Protein AF-A0A829D6Y4-F1 (afdb_monomer)

pLDDT: mean 87.89, std 10.54, range [38.91, 96.88]

Mean predicted aligned error: 4.8 Å

Solvent-accessible surface area (backbone atoms only — not comparable to full-atom values): 7066 Å² total; per-residue (Å²): 110,67,38,68,51,54,69,53,50,73,94,62,85,35,49,32,31,37,28,53,49,42,68,41,64,55,54,64,95,82,43,52,61,69,56,46,32,52,39,13,56,64,63,36,43,78,33,48,54,69,52,50,49,56,37,37,69,40,44,79,46,48,47,31,36,34,39,40,28,24,80,60,94,68,80,78,49,54,72,38,58,79,64,69,63,60,90,88,42,51,32,40,41,36,41,39,70,72,75,47,75,52,77,49,43,82,47,62,70,53,46,50,50,36,50,57,61,70,67,49,81,80,76,85,126

Organism: NCBI:txid996803

Secondary structure (DSSP, 8-state):
-HHHHHTTSPP--PEEEEEEEEEEE--STT--HHHHHHHHHHH-EEE-HHHHHHHHHTEEEEEEEEEEEESS--PPPHHHHHTT--TTSSEEEEEETTTEEEEEES-HHHHHHHHHHHHS-----

Nearest PDB structures (foldseek):
  4jch-assembly3_B  TM=5.115E-01  e=1.107E+00  Saccharomyces cerevisiae S288C
  4fes-assembly2_B  TM=5.175E-01  e=1.406E+00  Saccharomyces cerevisiae S288C
  3fpn-assembly2_A  TM=2.067E-01  e=3.243E+00  Geobacillus stearothermophilus

Sequence (125 aa):
MLSEILDQIPQNNWTWSIWEFDGIGKPPFGLSMTEFNQVALSRGVLMTWQEVKLFAYSLLDIHFCLLIATIQEKQLTIKEVEKENFENYDMVIYAFDSTEWKVWSHNKNILNLIRTKVSEPRKNE

Radius of gyration: 13.72 Å; Cα contacts (8 Å, |Δi|>4): 208; chains: 1; bounding box: 35×35×36 Å

Structure (mmCIF, N/CA/C/O backbone):
data_AF-A0A829D6Y4-F1
#
_entry.id   AF-A0A829D6Y4-F1
#
loop_
_atom_site.group_PDB
_atom_site.id
_atom_site.type_symbol
_atom_site.label_atom_id
_atom_site.label_alt_id
_atom_site.label_comp_id
_atom_site.label_asym_id
_atom_site.label_entity_id
_atom_site.label_seq_id
_atom_site.pdbx_PDB_ins_code
_atom_site.C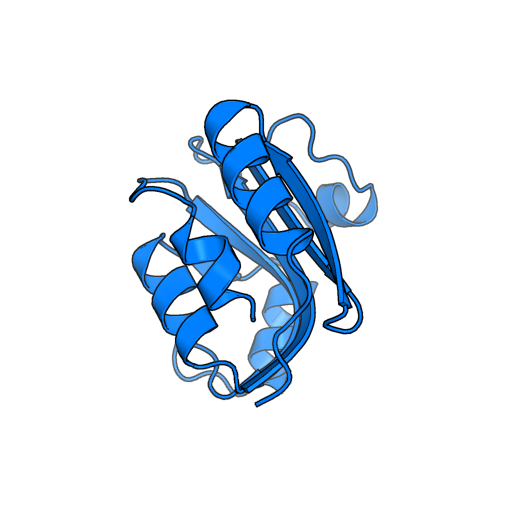artn_x
_atom_site.Cartn_y
_atom_site.Cartn_z
_atom_site.occupancy
_atom_site.B_iso_or_equiv
_atom_site.auth_seq_id
_atom_site.auth_comp_id
_atom_site.auth_asym_id
_atom_site.auth_atom_id
_atom_site.pdbx_PDB_model_num
ATOM 1 N N . MET A 1 1 ? 8.965 -9.633 1.624 1.00 83.19 1 MET A N 1
ATOM 2 C CA . MET A 1 1 ? 8.276 -9.023 0.459 1.00 83.19 1 MET A CA 1
ATOM 3 C C . MET A 1 1 ? 6.930 -8.452 0.905 1.00 83.19 1 MET A C 1
ATOM 5 O O . MET A 1 1 ? 6.431 -8.882 1.939 1.00 83.19 1 MET A O 1
ATOM 9 N N . LEU A 1 2 ? 6.321 -7.513 0.161 1.00 89.88 2 LEU A N 1
ATOM 10 C CA . LEU A 1 2 ? 5.002 -6.947 0.521 1.00 89.88 2 LEU A CA 1
ATOM 11 C C . LEU A 1 2 ? 3.916 -8.021 0.644 1.00 89.88 2 LEU A C 1
ATOM 13 O O . LEU A 1 2 ? 3.116 -7.976 1.574 1.00 89.88 2 LEU A O 1
ATOM 17 N N . SER A 1 3 ? 3.926 -9.010 -0.250 1.00 92.19 3 SER A N 1
ATOM 18 C CA . SER A 1 3 ? 3.002 -10.150 -0.228 1.00 92.19 3 SER A CA 1
ATOM 19 C C . SER A 1 3 ? 2.970 -10.860 1.130 1.00 92.19 3 SER A C 1
ATOM 21 O O . SER A 1 3 ? 1.893 -11.089 1.668 1.00 92.19 3 SER A O 1
ATOM 23 N N . GLU A 1 4 ? 4.129 -11.114 1.740 1.00 89.69 4 GLU A N 1
ATOM 24 C CA . GLU A 1 4 ? 4.234 -11.821 3.025 1.00 89.69 4 GLU A CA 1
ATOM 25 C C . GLU A 1 4 ? 3.581 -11.063 4.188 1.00 89.69 4 GLU A C 1
ATOM 27 O O . GLU A 1 4 ? 3.048 -11.681 5.113 1.00 89.69 4 GLU A O 1
ATOM 32 N N . ILE A 1 5 ? 3.631 -9.728 4.150 1.00 89.88 5 ILE A N 1
ATOM 33 C CA . ILE A 1 5 ? 2.985 -8.863 5.143 1.00 89.88 5 ILE A CA 1
ATOM 34 C C . ILE A 1 5 ? 1.481 -8.840 4.916 1.00 89.88 5 ILE A C 1
ATOM 36 O O . ILE A 1 5 ? 0.713 -8.990 5.866 1.00 89.88 5 ILE A O 1
ATOM 40 N N . LEU A 1 6 ? 1.057 -8.701 3.660 1.00 92.94 6 LEU A N 1
ATOM 41 C CA . LEU A 1 6 ? -0.358 -8.708 3.306 1.00 92.94 6 LEU A CA 1
ATOM 42 C C . LEU A 1 6 ? -1.025 -10.052 3.606 1.00 92.94 6 LEU A C 1
ATOM 44 O O . LEU A 1 6 ? -2.192 -10.079 3.981 1.00 92.94 6 LEU A O 1
ATOM 48 N N . ASP A 1 7 ? -0.294 -11.160 3.525 1.00 93.62 7 ASP A N 1
ATOM 49 C CA . ASP A 1 7 ? -0.811 -12.484 3.878 1.00 93.62 7 ASP A CA 1
ATOM 50 C C . ASP A 1 7 ? -1.104 -12.654 5.378 1.00 93.62 7 ASP A C 1
ATOM 52 O O . ASP A 1 7 ? -1.833 -13.571 5.753 1.00 93.62 7 ASP A O 1
ATOM 56 N N . GLN A 1 8 ? -0.605 -11.759 6.241 1.00 92.00 8 GLN A N 1
ATOM 57 C CA . GLN A 1 8 ? -0.983 -11.721 7.661 1.00 92.00 8 GLN A CA 1
ATOM 58 C C . GLN A 1 8 ? -2.332 -11.029 7.902 1.00 92.00 8 GLN A C 1
ATOM 60 O O . GLN A 1 8 ? -2.874 -11.082 9.008 1.00 92.00 8 GLN A O 1
ATOM 65 N N . ILE A 1 9 ? -2.871 -10.347 6.891 1.00 91.94 9 ILE A N 1
ATOM 66 C CA . ILE A 1 9 ? -4.109 -9.583 6.993 1.00 91.94 9 ILE A CA 1
ATOM 67 C C . ILE A 1 9 ? -5.253 -10.464 6.484 1.00 91.94 9 ILE A C 1
ATOM 69 O O . ILE A 1 9 ? -5.194 -10.977 5.362 1.00 91.94 9 ILE A O 1
ATOM 73 N N . PRO A 1 10 ? -6.323 -10.653 7.277 1.00 92.12 10 PRO A N 1
ATOM 74 C CA . PRO A 1 10 ? -7.468 -11.424 6.828 1.00 92.12 10 PRO A CA 1
ATOM 75 C C . PRO A 1 10 ? -8.154 -10.740 5.643 1.00 92.12 10 PRO A C 1
ATOM 77 O O . PRO A 1 10 ? -8.090 -9.519 5.467 1.00 92.12 10 PRO A O 1
ATOM 80 N N . GLN A 1 11 ? -8.876 -11.537 4.858 1.00 93.88 11 GLN A N 1
ATOM 81 C CA . GLN A 1 11 ? -9.740 -11.005 3.813 1.00 93.88 11 GLN A CA 1
ATOM 82 C C . GLN A 1 11 ? -10.684 -9.941 4.386 1.00 93.88 11 GLN A C 1
ATOM 84 O O . GLN A 1 11 ? -11.338 -10.154 5.406 1.00 93.88 11 GLN A O 1
ATOM 89 N N . ASN A 1 12 ? -10.737 -8.795 3.713 1.00 93.12 12 ASN A N 1
ATOM 90 C CA . ASN A 1 12 ? -11.486 -7.623 4.141 1.00 93.12 12 ASN A CA 1
ATOM 91 C C . ASN A 1 12 ? -12.143 -6.936 2.936 1.00 93.12 12 ASN A C 1
ATOM 93 O O . ASN A 1 12 ? -11.863 -7.257 1.781 1.00 93.12 12 ASN A O 1
ATOM 97 N N . ASN A 1 13 ? -13.045 -6.008 3.234 1.00 92.12 13 ASN A N 1
ATOM 98 C CA . ASN A 1 13 ? -13.774 -5.190 2.270 1.00 92.12 13 ASN A CA 1
ATOM 99 C C . ASN A 1 13 ? -13.306 -3.726 2.292 1.00 92.12 13 ASN A C 1
ATOM 101 O O . ASN A 1 13 ? -14.081 -2.833 1.962 1.00 92.12 13 ASN A O 1
ATOM 105 N N . TRP A 1 14 ? -12.072 -3.472 2.729 1.00 93.38 14 TRP A N 1
ATOM 106 C CA . TRP A 1 14 ? -11.533 -2.119 2.775 1.00 93.38 14 TRP A CA 1
ATOM 107 C C . TRP A 1 14 ? -11.227 -1.623 1.367 1.00 93.38 14 TRP A C 1
ATOM 109 O O . TRP A 1 14 ? -10.862 -2.399 0.479 1.00 93.38 14 TRP A O 1
ATOM 119 N N . THR A 1 15 ? -11.332 -0.312 1.190 1.00 93.12 15 THR A N 1
ATOM 120 C CA . THR A 1 15 ? -10.748 0.362 0.038 1.00 93.12 15 THR A CA 1
ATOM 121 C C . THR A 1 15 ? -9.285 0.601 0.345 1.00 93.12 15 THR A C 1
ATOM 123 O O . THR A 1 15 ? -8.949 1.289 1.312 1.00 93.12 15 THR A O 1
ATOM 126 N N . TRP A 1 16 ? -8.418 0.021 -0.472 1.00 95.00 16 TRP A N 1
ATOM 127 C CA . TRP A 1 16 ? -6.985 0.206 -0.371 1.00 95.00 16 TRP A CA 1
ATOM 128 C C . TRP A 1 16 ? -6.524 1.248 -1.374 1.00 95.00 16 TRP A C 1
ATOM 130 O O . TRP A 1 16 ? -7.084 1.381 -2.461 1.00 95.00 16 TRP A O 1
ATOM 140 N N . SER A 1 17 ? -5.487 1.986 -1.012 1.00 94.62 17 SER A N 1
ATOM 141 C CA . SER A 1 17 ? -4.873 2.980 -1.874 1.00 94.62 17 SER A CA 1
ATOM 142 C C . SER A 1 17 ? -3.359 2.898 -1.773 1.00 94.62 17 SER A C 1
ATOM 144 O O . SER A 1 17 ? -2.807 2.884 -0.672 1.00 94.62 17 SER A O 1
ATOM 146 N N . ILE A 1 18 ? -2.703 2.808 -2.928 1.00 95.38 18 ILE A N 1
ATOM 147 C CA . ILE A 1 18 ? -1.245 2.878 -3.032 1.00 95.38 18 ILE A CA 1
ATOM 148 C C . ILE A 1 18 ? -0.865 4.308 -3.359 1.00 95.38 18 ILE A C 1
ATOM 150 O O . ILE A 1 18 ? -1.285 4.851 -4.381 1.00 95.38 18 ILE A O 1
ATOM 154 N N . TRP A 1 19 ? -0.056 4.875 -2.487 1.00 94.94 19 TRP A N 1
ATOM 155 C CA . TRP A 1 19 ? 0.540 6.192 -2.579 1.00 94.94 19 TRP A CA 1
ATOM 156 C C . TRP A 1 19 ? 2.036 6.032 -2.601 1.00 94.94 19 TRP A C 1
ATOM 158 O O . TRP A 1 19 ? 2.514 5.042 -2.061 1.00 94.94 19 TRP A O 1
ATOM 168 N N . GLU A 1 20 ? 2.724 6.994 -3.222 1.00 92.75 20 GLU A N 1
ATOM 169 C CA . GLU A 1 20 ? 4.187 7.082 -3.232 1.00 92.75 20 GLU A CA 1
ATOM 170 C C . GLU A 1 20 ? 4.814 5.691 -3.452 1.00 92.75 20 GLU A C 1
ATOM 172 O O . GLU A 1 20 ? 5.056 4.941 -2.517 1.00 92.75 20 GLU A O 1
ATOM 177 N N . PHE A 1 21 ? 4.979 5.269 -4.702 1.00 94.94 21 PHE A N 1
ATOM 178 C CA . PHE A 1 21 ? 5.444 3.913 -5.001 1.00 94.94 21 PHE A CA 1
ATOM 179 C C . PHE A 1 21 ? 6.700 3.949 -5.863 1.00 94.94 21 PHE A C 1
ATOM 181 O O . PHE A 1 21 ? 6.749 4.673 -6.859 1.00 94.94 21 PHE A O 1
ATOM 188 N N . ASP A 1 22 ? 7.682 3.128 -5.493 1.00 93.81 22 ASP A N 1
ATOM 189 C CA . ASP A 1 22 ? 8.833 2.783 -6.317 1.00 93.81 22 ASP A CA 1
ATOM 190 C C . ASP A 1 22 ? 9.204 1.306 -6.130 1.00 93.81 22 ASP A C 1
ATOM 192 O O . ASP A 1 22 ? 9.410 0.818 -5.014 1.00 93.81 22 ASP A O 1
ATOM 196 N N . GLY A 1 23 ? 9.294 0.580 -7.238 1.00 92.75 23 GLY A N 1
ATOM 197 C CA . GLY A 1 23 ? 9.545 -0.852 -7.232 1.00 92.75 23 GLY A CA 1
ATOM 198 C C . GLY A 1 23 ? 9.618 -1.445 -8.632 1.00 92.75 23 GLY A C 1
ATOM 199 O O . GLY A 1 23 ? 9.407 -0.776 -9.645 1.00 92.75 23 GLY A O 1
ATOM 200 N N . ILE A 1 24 ? 9.911 -2.741 -8.680 1.00 93.06 24 ILE A N 1
ATOM 201 C CA . ILE A 1 24 ? 10.074 -3.515 -9.910 1.00 93.06 24 ILE A CA 1
ATOM 202 C C . ILE A 1 24 ? 9.000 -4.594 -9.942 1.00 93.06 24 ILE A C 1
ATOM 204 O O . ILE A 1 24 ? 8.802 -5.315 -8.969 1.00 93.06 24 ILE A O 1
ATOM 208 N N . GLY A 1 25 ? 8.318 -4.741 -11.073 1.00 93.81 25 GLY A N 1
ATOM 209 C CA . GLY A 1 25 ? 7.291 -5.760 -11.246 1.00 93.81 25 GLY A CA 1
ATOM 210 C C . GLY A 1 25 ? 6.298 -5.395 -12.333 1.00 93.81 25 GLY A C 1
ATOM 211 O O . GLY A 1 25 ? 6.598 -4.602 -13.229 1.00 93.81 25 GLY A O 1
ATOM 212 N N . LYS A 1 26 ? 5.101 -5.976 -12.246 1.00 94.94 26 LYS A N 1
ATOM 213 C CA . LYS A 1 26 ? 4.014 -5.713 -13.188 1.00 94.94 26 LYS A CA 1
ATOM 214 C C . LYS A 1 26 ? 2.883 -4.940 -12.499 1.00 94.94 26 LYS A C 1
ATOM 216 O O . LYS A 1 26 ? 2.127 -5.540 -11.744 1.00 94.94 26 LYS A O 1
ATOM 221 N N . PRO A 1 27 ? 2.712 -3.637 -12.763 1.00 93.81 27 PRO A N 1
ATOM 222 C CA . PRO A 1 27 ? 1.609 -2.893 -12.173 1.00 93.81 27 PRO A CA 1
ATOM 223 C C . PRO A 1 27 ? 0.252 -3.370 -12.732 1.00 93.81 27 PRO A C 1
ATOM 225 O O . PRO A 1 27 ? 0.182 -3.993 -13.800 1.00 93.81 27 PRO A O 1
ATOM 228 N N . PRO A 1 28 ? -0.848 -3.097 -12.016 1.00 92.56 28 PRO A N 1
ATOM 229 C CA . PRO A 1 28 ? -2.182 -3.487 -12.437 1.00 92.56 28 PRO A CA 1
ATOM 230 C C . PRO A 1 28 ? -2.728 -2.555 -13.526 1.00 92.56 28 PRO A C 1
ATOM 232 O O . PRO A 1 28 ? -2.099 -1.580 -13.937 1.00 92.56 28 PRO A O 1
ATOM 235 N N . PHE A 1 29 ? -3.931 -2.877 -14.005 1.00 93.19 29 PHE A N 1
ATOM 236 C CA . PHE A 1 29 ? -4.712 -2.050 -14.936 1.00 93.19 29 PHE A CA 1
ATOM 237 C C . PHE A 1 29 ? -4.043 -1.775 -16.293 1.00 93.19 29 PHE A C 1
ATOM 239 O O . PHE A 1 29 ? -4.441 -0.861 -17.008 1.00 93.19 29 PHE A O 1
ATOM 246 N N . GLY A 1 30 ? -3.047 -2.585 -16.666 1.00 92.75 30 GLY A N 1
ATOM 247 C CA . GLY A 1 30 ? -2.337 -2.451 -17.939 1.00 92.75 30 GLY A CA 1
ATOM 248 C C . GLY A 1 30 ? -1.423 -1.227 -18.020 1.00 92.75 30 GLY A C 1
ATOM 249 O O . GLY A 1 30 ? -0.982 -0.893 -19.116 1.00 92.75 30 GLY A O 1
ATOM 250 N N . LEU A 1 31 ? -1.145 -0.572 -16.890 1.00 94.44 31 LEU A N 1
ATOM 251 C CA . LEU A 1 31 ? -0.241 0.572 -16.826 1.00 94.44 31 LEU A CA 1
ATOM 252 C C . LEU A 1 31 ? 1.214 0.136 -17.043 1.00 94.44 31 LEU A C 1
ATOM 254 O O . LEU A 1 31 ? 1.595 -1.002 -16.766 1.00 94.44 31 LEU A O 1
ATOM 258 N N . SER A 1 32 ? 2.056 1.055 -17.503 1.00 95.88 32 SER A N 1
ATOM 259 C CA . SER A 1 32 ? 3.500 0.953 -17.290 1.00 95.88 32 SER A CA 1
ATOM 260 C C . SER A 1 32 ? 3.847 1.281 -15.834 1.00 95.88 32 SER A C 1
ATOM 262 O O . SER A 1 32 ? 3.077 1.942 -15.133 1.00 95.88 32 SER A O 1
ATOM 264 N N . MET A 1 33 ? 5.024 0.854 -15.360 1.00 94.69 33 MET A N 1
ATOM 265 C CA . MET A 1 33 ? 5.456 1.190 -13.995 1.00 94.69 33 MET A CA 1
ATOM 266 C C . MET A 1 33 ? 5.586 2.709 -13.805 1.00 94.69 33 MET A C 1
ATOM 268 O O . MET A 1 33 ? 5.189 3.248 -12.781 1.00 94.69 33 MET A O 1
ATOM 272 N N . THR A 1 34 ? 6.050 3.430 -14.829 1.00 95.31 34 THR A N 1
ATOM 273 C CA . THR A 1 34 ? 6.142 4.895 -14.792 1.00 95.31 34 THR A CA 1
ATOM 274 C C . THR A 1 34 ? 4.775 5.560 -14.623 1.00 95.31 34 THR A C 1
ATOM 276 O O . THR A 1 34 ? 4.633 6.444 -13.781 1.00 95.31 34 THR A O 1
ATOM 279 N N . GLU A 1 35 ? 3.761 5.135 -15.381 1.00 96.62 35 GLU A N 1
ATOM 280 C CA . GLU A 1 35 ? 2.396 5.664 -15.239 1.00 96.62 35 GLU A CA 1
ATOM 281 C C . GLU A 1 35 ? 1.804 5.311 -13.876 1.00 96.62 35 GLU A C 1
ATOM 283 O O . GLU A 1 35 ? 1.180 6.156 -13.236 1.00 96.62 35 GLU A O 1
ATOM 288 N N . PHE A 1 36 ? 2.033 4.084 -13.402 1.00 96.88 36 PHE A N 1
ATOM 289 C CA . PHE A 1 36 ? 1.595 3.659 -12.080 1.00 96.88 36 PHE A CA 1
ATOM 290 C C . PHE A 1 36 ? 2.167 4.562 -10.982 1.00 96.88 36 PHE A C 1
ATOM 292 O O . PHE A 1 36 ? 1.400 5.095 -10.180 1.00 96.88 36 PHE A O 1
ATOM 299 N N . ASN A 1 37 ? 3.479 4.817 -10.998 1.00 95.38 37 ASN A N 1
ATOM 300 C CA . ASN A 1 37 ? 4.142 5.681 -10.019 1.00 95.38 37 ASN A CA 1
ATOM 301 C C . ASN A 1 37 ? 3.590 7.115 -10.071 1.00 95.38 37 ASN A C 1
ATOM 303 O O . ASN A 1 37 ? 3.348 7.724 -9.031 1.00 95.38 37 ASN A O 1
ATOM 307 N N . GLN A 1 38 ? 3.324 7.651 -11.269 1.00 95.50 38 GLN A N 1
ATOM 308 C CA . GLN A 1 38 ? 2.721 8.980 -11.433 1.00 95.50 38 GLN A CA 1
ATOM 309 C C . GLN A 1 38 ? 1.298 9.056 -10.861 1.00 95.50 38 GLN A C 1
ATOM 311 O O . GLN A 1 38 ? 0.928 10.047 -10.224 1.00 95.50 38 GLN A O 1
ATOM 316 N N . VAL A 1 39 ? 0.481 8.020 -11.067 1.00 95.31 39 VAL A N 1
ATOM 317 C CA . VAL A 1 39 ? -0.875 7.966 -10.501 1.00 95.31 39 VAL A CA 1
ATOM 318 C C . VAL A 1 39 ? -0.818 7.818 -8.981 1.00 95.31 39 VAL A C 1
ATOM 320 O O . VAL A 1 39 ? -1.508 8.563 -8.284 1.00 95.31 39 VAL A O 1
ATOM 323 N N . ALA A 1 40 ? 0.031 6.920 -8.474 1.00 95.19 40 ALA A N 1
ATOM 324 C CA . ALA A 1 40 ? 0.240 6.712 -7.044 1.00 95.19 40 ALA A CA 1
ATOM 325 C C . ALA A 1 40 ? 0.672 8.007 -6.342 1.00 95.19 40 ALA A C 1
ATOM 327 O O . ALA A 1 40 ? 0.151 8.333 -5.281 1.00 95.19 40 ALA A O 1
ATOM 328 N N . LEU A 1 41 ? 1.559 8.786 -6.966 1.00 93.38 41 LEU A N 1
ATOM 329 C CA . LEU A 1 41 ? 2.009 10.068 -6.430 1.00 93.38 41 LEU A CA 1
ATOM 330 C C . LEU A 1 41 ? 0.916 11.148 -6.457 1.00 93.38 41 LEU A C 1
ATOM 332 O O . LEU A 1 41 ? 0.818 11.947 -5.536 1.00 93.38 41 LEU A O 1
ATOM 336 N N . SER A 1 42 ? 0.102 11.205 -7.515 1.00 92.06 42 SER A N 1
ATOM 337 C CA . SER A 1 42 ? -0.827 12.326 -7.728 1.00 92.06 42 SER A CA 1
ATOM 338 C C . SER A 1 42 ? -2.171 12.179 -7.016 1.00 92.06 42 SER A C 1
ATOM 340 O O . SER A 1 42 ? -2.713 13.162 -6.508 1.00 92.06 42 SER A O 1
ATOM 342 N N . ARG A 1 43 ? -2.747 10.975 -7.013 1.00 91.50 43 ARG A N 1
ATOM 343 C CA . ARG A 1 43 ? -4.108 10.731 -6.498 1.00 91.50 43 ARG A CA 1
ATOM 344 C C . ARG A 1 43 ? -4.285 9.382 -5.806 1.00 91.50 43 ARG A C 1
ATOM 346 O O . ARG A 1 43 ? -5.410 9.035 -5.453 1.00 91.50 43 ARG A O 1
ATOM 353 N N . GLY A 1 44 ? -3.202 8.626 -5.663 1.00 94.00 44 GLY A N 1
ATOM 354 C CA . GLY A 1 44 ? -3.244 7.246 -5.222 1.00 94.00 44 GLY A CA 1
ATOM 355 C C . GLY A 1 44 ? -3.861 6.311 -6.263 1.00 94.00 44 GLY A C 1
ATOM 356 O O . GLY A 1 44 ? -4.621 6.708 -7.152 1.00 9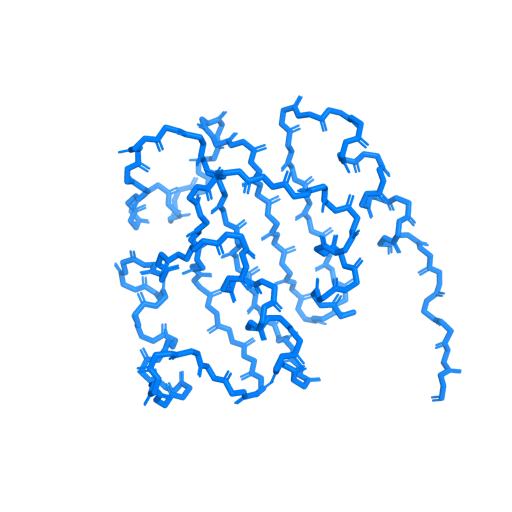4.00 44 GLY A O 1
ATOM 357 N N . VAL A 1 45 ? -3.544 5.027 -6.151 1.00 95.06 45 VAL A N 1
ATOM 358 C CA . VAL A 1 45 ? -4.186 3.975 -6.946 1.00 95.06 45 VAL A CA 1
ATOM 359 C C . VAL A 1 45 ? -5.139 3.201 -6.051 1.00 95.06 45 VAL A C 1
ATOM 361 O O . VAL A 1 45 ? -4.692 2.487 -5.156 1.00 95.06 45 VAL A O 1
ATOM 364 N N . LEU A 1 46 ? -6.444 3.354 -6.287 1.00 94.25 46 LEU A N 1
ATOM 365 C CA . LEU A 1 46 ? -7.478 2.638 -5.541 1.00 94.25 46 LEU A CA 1
ATOM 366 C C . LEU A 1 46 ? -7.560 1.179 -5.985 1.00 94.25 46 LEU A C 1
ATOM 368 O O . LEU A 1 46 ? -7.527 0.885 -7.180 1.00 94.25 46 LEU A O 1
ATOM 372 N N . MET A 1 47 ? -7.683 0.285 -5.011 1.00 94.62 47 MET A N 1
ATOM 373 C CA . MET A 1 47 ? -7.738 -1.155 -5.214 1.00 94.62 47 MET A CA 1
ATOM 374 C C . MET A 1 47 ? -8.626 -1.824 -4.166 1.00 94.62 47 MET A C 1
ATOM 376 O O . MET A 1 47 ? -8.707 -1.412 -3.007 1.00 94.62 47 MET A O 1
ATOM 380 N N . THR A 1 48 ? -9.258 -2.913 -4.573 1.00 95.06 48 THR A N 1
ATOM 381 C CA . THR A 1 48 ? -9.833 -3.909 -3.670 1.00 95.06 48 THR A CA 1
ATOM 382 C C . THR A 1 48 ? -8.733 -4.713 -2.981 1.00 95.06 48 THR A C 1
ATOM 384 O O . THR A 1 48 ? -7.583 -4.753 -3.424 1.00 95.06 48 THR A O 1
ATOM 387 N N . TRP A 1 49 ? -9.095 -5.436 -1.919 1.00 95.88 49 TRP A N 1
ATOM 388 C CA . TRP A 1 49 ? -8.161 -6.341 -1.251 1.00 95.88 49 TRP A CA 1
ATOM 389 C C . TRP A 1 49 ? -7.544 -7.380 -2.203 1.00 95.88 49 TRP A C 1
ATOM 391 O O . TRP A 1 49 ? -6.337 -7.625 -2.156 1.00 95.88 49 TRP A O 1
ATOM 401 N N . GLN A 1 50 ? -8.348 -7.979 -3.093 1.00 96.00 50 GLN A N 1
ATOM 402 C CA . GLN A 1 50 ? -7.830 -8.950 -4.061 1.00 96.00 50 GLN A CA 1
ATOM 403 C C . GLN A 1 50 ? -6.833 -8.315 -5.037 1.00 96.00 50 GLN A C 1
ATOM 405 O O . GLN A 1 50 ? -5.808 -8.926 -5.334 1.00 96.00 50 GLN A O 1
ATOM 410 N N . GLU A 1 51 ? -7.105 -7.101 -5.515 1.00 96.81 51 GLU A N 1
ATOM 411 C CA . GLU A 1 51 ? -6.213 -6.389 -6.436 1.00 96.81 51 GLU A CA 1
ATOM 412 C C . GLU A 1 51 ? -4.884 -6.022 -5.775 1.00 96.81 51 GLU A C 1
ATOM 414 O O . GLU A 1 51 ? -3.838 -6.268 -6.373 1.00 96.81 51 GLU A O 1
ATOM 419 N N . VAL A 1 52 ? -4.897 -5.537 -4.526 1.00 96.38 52 VAL A N 1
ATOM 420 C CA . VAL A 1 52 ? -3.662 -5.257 -3.769 1.00 96.38 52 VAL A CA 1
ATOM 421 C C . VAL A 1 52 ? -2.828 -6.517 -3.593 1.00 96.38 52 VAL A C 1
ATOM 423 O O . VAL A 1 52 ? -1.615 -6.487 -3.798 1.00 96.38 52 VAL A O 1
ATOM 426 N N . LYS A 1 53 ? -3.467 -7.641 -3.250 1.00 96.31 53 LYS A N 1
ATOM 427 C CA . LYS A 1 53 ? -2.771 -8.924 -3.153 1.00 96.31 53 LYS A CA 1
ATOM 428 C C . LYS A 1 53 ? -2.128 -9.301 -4.483 1.00 96.31 53 LYS A C 1
ATOM 430 O O . LYS A 1 53 ? -0.930 -9.555 -4.520 1.00 96.31 53 LYS A O 1
ATOM 435 N N . LEU A 1 54 ? -2.900 -9.324 -5.569 1.00 96.00 54 LEU A N 1
ATOM 436 C CA . LEU A 1 54 ? -2.382 -9.678 -6.893 1.00 96.00 54 LEU A CA 1
ATOM 437 C C . LEU A 1 54 ? -1.226 -8.769 -7.313 1.00 96.00 54 LEU A C 1
ATOM 439 O O . LEU A 1 54 ? -0.219 -9.265 -7.814 1.00 96.00 54 LEU A O 1
ATOM 443 N N . PHE A 1 55 ? -1.346 -7.467 -7.055 1.00 96.00 55 PHE A N 1
ATOM 444 C CA . PHE A 1 55 ? -0.269 -6.520 -7.289 1.00 96.00 55 PHE A CA 1
ATOM 445 C C . PHE A 1 55 ? 0.975 -6.891 -6.480 1.00 96.00 55 PHE A C 1
ATOM 447 O O . PHE A 1 55 ? 2.032 -7.088 -7.068 1.00 96.00 55 PHE A O 1
ATOM 454 N N . ALA A 1 56 ? 0.855 -7.100 -5.169 1.00 95.19 56 ALA A N 1
ATOM 455 C CA . ALA A 1 56 ? 1.991 -7.445 -4.320 1.00 95.19 56 ALA A CA 1
ATOM 456 C C . ALA A 1 56 ? 2.698 -8.746 -4.733 1.00 95.19 56 ALA A C 1
ATOM 458 O O . ALA A 1 56 ? 3.919 -8.823 -4.651 1.00 95.19 56 ALA A O 1
ATOM 459 N N . TYR A 1 57 ? 1.956 -9.749 -5.210 1.00 95.69 57 TYR A N 1
ATOM 460 C CA . TYR A 1 57 ? 2.532 -10.991 -5.744 1.00 95.69 57 TYR A CA 1
ATOM 461 C C . TYR A 1 57 ? 3.195 -10.828 -7.119 1.00 95.69 57 TYR A C 1
ATOM 463 O O . TYR A 1 57 ? 3.956 -11.695 -7.539 1.00 95.69 57 TYR A O 1
ATOM 471 N N . SER A 1 58 ? 2.904 -9.743 -7.833 1.00 95.19 58 SER A N 1
ATOM 472 C CA . SER A 1 58 ? 3.513 -9.430 -9.130 1.00 95.19 58 SER A CA 1
ATOM 473 C C . SER A 1 58 ? 4.760 -8.542 -9.029 1.00 95.19 58 SER A C 1
ATOM 475 O O . SER A 1 58 ? 5.380 -8.231 -10.052 1.00 95.19 58 SER A O 1
ATOM 477 N N . LEU A 1 59 ? 5.113 -8.118 -7.812 1.00 93.50 59 LEU A N 1
ATOM 478 C CA . LEU A 1 59 ? 6.305 -7.330 -7.524 1.00 93.50 59 LEU A CA 1
ATOM 479 C C . LEU A 1 59 ? 7.510 -8.245 -7.317 1.00 93.50 59 LEU A C 1
ATOM 481 O O . LEU A 1 59 ? 7.440 -9.245 -6.608 1.00 93.50 59 LEU A O 1
ATOM 485 N N . LEU A 1 60 ? 8.616 -7.871 -7.949 1.00 92.12 60 LEU A N 1
ATOM 486 C CA . LEU A 1 60 ? 9.925 -8.496 -7.795 1.00 92.12 60 LEU A CA 1
ATOM 487 C C . LEU A 1 60 ? 10.735 -7.806 -6.696 1.00 92.12 60 LEU A C 1
ATOM 489 O O . LEU A 1 60 ? 11.445 -8.479 -5.957 1.00 92.12 60 LEU A O 1
ATOM 493 N N . ASP A 1 61 ? 10.609 -6.483 -6.579 1.00 88.94 61 ASP A N 1
ATOM 494 C CA . ASP A 1 61 ? 11.248 -5.696 -5.524 1.00 88.94 61 ASP A CA 1
ATOM 495 C C . ASP A 1 61 ? 10.470 -4.402 -5.246 1.00 88.94 61 ASP A C 1
ATOM 497 O O . ASP A 1 61 ? 9.685 -3.942 -6.081 1.00 88.94 61 ASP A O 1
ATOM 501 N N . ILE A 1 62 ? 10.678 -3.827 -4.063 1.00 90.50 62 ILE A N 1
ATOM 502 C CA . ILE A 1 62 ? 10.048 -2.592 -3.591 1.00 90.50 62 ILE A CA 1
ATOM 503 C C . ILE A 1 62 ? 11.100 -1.751 -2.882 1.00 90.50 62 ILE A C 1
ATOM 505 O O . ILE A 1 62 ? 11.548 -2.096 -1.793 1.00 90.50 62 ILE A O 1
ATOM 509 N N . HIS A 1 63 ? 11.429 -0.596 -3.446 1.00 90.50 63 HIS A N 1
ATOM 510 C CA . HIS A 1 63 ? 12.244 0.385 -2.736 1.00 90.50 63 HIS A CA 1
ATOM 511 C C . HIS A 1 63 ? 11.380 1.226 -1.805 1.00 90.50 63 HIS A C 1
ATOM 513 O O . HIS A 1 63 ? 11.795 1.560 -0.701 1.00 90.50 63 HIS A O 1
ATOM 519 N N . PHE A 1 64 ? 10.165 1.566 -2.229 1.00 91.19 64 PHE A N 1
ATOM 520 C CA . PHE A 1 64 ? 9.285 2.429 -1.462 1.00 91.19 64 PHE A CA 1
ATOM 521 C C . PHE A 1 64 ? 7.818 2.090 -1.757 1.00 91.19 64 PHE A C 1
ATOM 523 O O . PHE A 1 64 ? 7.431 1.912 -2.911 1.00 91.19 64 PHE A O 1
ATOM 530 N N . CYS A 1 65 ? 6.976 2.021 -0.725 1.00 93.38 65 CYS A N 1
ATOM 531 C CA . CYS A 1 65 ? 5.529 1.895 -0.902 1.00 93.38 65 CYS A CA 1
ATOM 532 C C . CYS A 1 65 ? 4.776 2.434 0.315 1.00 93.38 65 CYS A C 1
ATOM 534 O O . CYS A 1 65 ? 5.000 1.955 1.429 1.00 93.38 65 CYS A O 1
ATOM 536 N N . LEU A 1 66 ? 3.813 3.333 0.100 1.00 94.88 66 LEU A N 1
ATOM 537 C CA . LEU A 1 66 ? 2.823 3.715 1.106 1.00 94.88 66 LEU A CA 1
ATOM 538 C C . LEU A 1 66 ? 1.454 3.126 0.746 1.00 94.88 66 LEU A C 1
ATOM 540 O O . LEU A 1 66 ? 0.841 3.455 -0.263 1.00 94.88 66 LEU A O 1
ATOM 544 N N . LEU A 1 67 ? 0.953 2.236 1.590 1.00 95.25 67 LEU A N 1
ATOM 545 C CA . LEU A 1 67 ? -0.310 1.544 1.393 1.00 95.25 67 LEU A CA 1
ATOM 546 C C . LEU A 1 67 ? -1.271 1.898 2.530 1.00 95.25 67 LEU A C 1
ATOM 548 O O . LEU A 1 67 ? -0.956 1.703 3.703 1.00 95.25 67 LEU A O 1
ATOM 552 N N . ILE A 1 68 ? -2.448 2.414 2.185 1.00 94.62 68 ILE A N 1
ATOM 553 C CA . ILE A 1 68 ? -3.422 2.933 3.152 1.00 94.62 68 ILE A CA 1
ATOM 554 C C . ILE A 1 68 ? -4.788 2.313 2.884 1.00 94.62 68 ILE A C 1
ATOM 556 O O . ILE A 1 68 ? -5.242 2.299 1.739 1.00 94.62 68 ILE A O 1
ATOM 560 N N . ALA A 1 69 ? -5.450 1.826 3.934 1.00 93.94 69 ALA A N 1
ATOM 561 C CA . ALA A 1 69 ? -6.770 1.209 3.857 1.00 93.94 69 ALA A CA 1
ATOM 562 C C . ALA A 1 69 ? -7.815 1.963 4.682 1.00 93.94 69 ALA A C 1
ATOM 564 O O . ALA A 1 69 ? -7.529 2.432 5.787 1.00 93.94 69 ALA A O 1
ATOM 565 N N . THR A 1 70 ? -9.048 2.017 4.178 1.00 90.88 70 THR A N 1
ATOM 566 C CA . THR A 1 70 ? -10.207 2.526 4.920 1.00 90.88 70 THR A CA 1
ATOM 567 C C . THR A 1 70 ? -11.482 1.733 4.626 1.00 90.88 70 THR A C 1
ATOM 569 O O . THR A 1 70 ? -11.712 1.284 3.503 1.00 90.88 70 THR A O 1
ATOM 572 N N . ILE A 1 71 ? -12.319 1.550 5.648 1.00 84.94 71 ILE A N 1
ATOM 573 C CA . ILE A 1 71 ? -13.680 1.004 5.550 1.00 84.94 71 ILE A CA 1
ATOM 574 C C . ILE A 1 71 ? -14.645 2.042 4.968 1.00 84.94 71 ILE A C 1
ATOM 576 O O . ILE A 1 71 ? -15.620 1.685 4.310 1.00 84.94 71 ILE A O 1
ATOM 580 N N . GLN A 1 72 ? -14.413 3.323 5.249 1.00 74.88 72 GLN A N 1
ATOM 581 C CA . GLN A 1 72 ? -15.303 4.393 4.814 1.00 74.88 72 GLN A CA 1
ATOM 582 C C . GLN A 1 72 ? -14.997 4.757 3.362 1.00 74.88 72 GLN A C 1
ATOM 584 O O . GLN A 1 72 ? -13.852 4.677 2.928 1.00 74.88 72 GLN A O 1
ATOM 589 N N . GLU A 1 73 ? -15.986 5.266 2.624 1.00 65.81 73 GLU A N 1
ATOM 590 C CA . GLU A 1 73 ? -15.778 5.908 1.311 1.00 65.81 73 GLU A CA 1
ATOM 591 C C . GLU A 1 73 ? -15.033 7.255 1.442 1.00 65.81 73 GLU A C 1
ATOM 593 O O . GLU A 1 73 ? -15.287 8.223 0.723 1.00 65.81 73 GLU A O 1
ATOM 598 N N . LYS A 1 74 ? -14.121 7.359 2.409 1.00 70.69 74 LYS A N 1
ATOM 599 C CA . LYS A 1 74 ? -13.274 8.518 2.586 1.00 70.69 74 LYS A CA 1
ATOM 600 C C . LYS A 1 74 ? -12.176 8.444 1.536 1.00 70.69 74 LYS A C 1
ATOM 602 O O . LYS A 1 74 ? -11.306 7.578 1.576 1.00 70.69 74 LYS A O 1
AT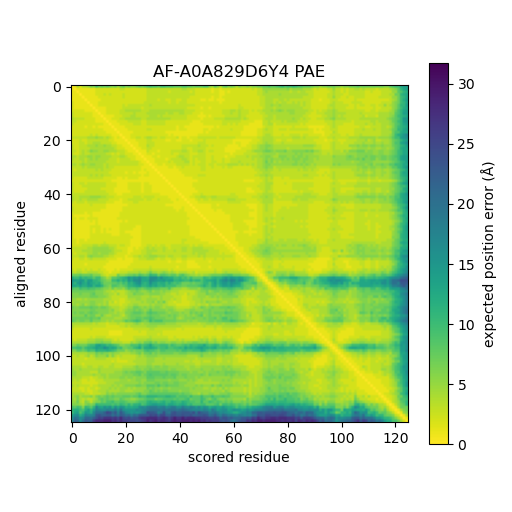OM 607 N N . GLN A 1 75 ? -12.209 9.382 0.600 1.00 70.44 75 GLN A N 1
ATOM 608 C CA . GLN A 1 75 ? -11.107 9.556 -0.332 1.00 70.44 75 GLN A CA 1
ATOM 609 C C . GLN A 1 75 ? -9.932 10.200 0.401 1.00 70.44 75 GLN A C 1
ATOM 611 O O . GLN A 1 75 ? -10.050 11.325 0.890 1.00 70.44 75 GLN A O 1
ATOM 616 N N . LEU A 1 76 ? -8.810 9.483 0.467 1.00 83.12 76 LEU A N 1
ATOM 617 C CA . LEU A 1 76 ? -7.545 10.061 0.899 1.00 83.12 76 LEU A CA 1
ATOM 618 C C . LEU A 1 76 ? -7.094 11.096 -0.132 1.00 83.12 76 LEU A C 1
ATOM 620 O O . LEU A 1 76 ? -7.126 10.850 -1.338 1.00 83.12 76 LEU A O 1
ATOM 624 N N . THR A 1 77 ? -6.675 12.261 0.348 1.00 84.25 77 THR A N 1
ATOM 625 C CA . THR A 1 77 ? -6.130 13.319 -0.506 1.00 84.25 77 THR A CA 1
ATOM 626 C C . THR A 1 77 ? -4.609 13.365 -0.426 1.00 84.25 77 THR A C 1
ATOM 628 O O . THR A 1 77 ? -4.029 13.077 0.620 1.00 84.25 77 THR A O 1
ATOM 631 N N . ILE A 1 78 ? -3.955 13.837 -1.491 1.00 83.94 78 ILE A N 1
ATOM 632 C CA . ILE A 1 78 ? -2.497 14.046 -1.492 1.00 83.94 78 ILE A CA 1
ATOM 633 C C . ILE A 1 78 ? -2.038 14.938 -0.324 1.00 83.94 78 ILE A C 1
ATOM 635 O O . ILE A 1 78 ? -1.021 14.672 0.297 1.00 83.94 78 ILE A O 1
ATOM 639 N N . LYS A 1 79 ? -2.848 15.930 0.073 1.00 85.69 79 LYS A N 1
ATOM 640 C CA . LYS A 1 79 ? -2.549 16.818 1.210 1.00 85.69 79 LYS A CA 1
ATOM 641 C C . LYS A 1 79 ? -2.529 16.101 2.560 1.00 85.69 79 LYS A C 1
ATOM 643 O O . LYS A 1 79 ? -1.878 16.579 3.484 1.00 85.69 79 LYS A O 1
ATOM 648 N N . GLU A 1 80 ? -3.316 15.040 2.724 1.00 85.56 80 GLU A N 1
ATOM 649 C CA . GLU A 1 80 ? -3.287 14.220 3.940 1.00 85.56 80 GLU A CA 1
ATOM 650 C C . GLU A 1 80 ? -2.051 13.314 3.947 1.00 85.56 80 GLU A C 1
ATOM 652 O O . GLU A 1 80 ? -1.436 13.165 5.001 1.00 85.56 80 GLU A O 1
ATOM 657 N N . VAL A 1 81 ? -1.656 12.796 2.777 1.00 85.00 81 VAL A N 1
ATOM 658 C CA . VAL A 1 81 ? -0.421 12.017 2.583 1.00 85.00 81 VAL A CA 1
ATOM 659 C C . VAL A 1 81 ? 0.819 12.856 2.882 1.00 85.00 81 VAL A C 1
ATOM 661 O O . VAL A 1 81 ? 1.599 12.478 3.745 1.00 85.00 81 VAL A O 1
ATOM 664 N N . GLU A 1 82 ? 0.939 14.043 2.281 1.00 85.31 82 GLU A N 1
ATOM 665 C CA . GLU A 1 82 ? 2.063 14.974 2.492 1.00 85.31 82 GLU A CA 1
ATOM 666 C C . GLU A 1 82 ? 2.211 15.431 3.953 1.00 85.31 82 GLU A C 1
ATOM 668 O O . GLU A 1 82 ? 3.292 15.822 4.386 1.00 85.31 82 GLU A O 1
ATOM 673 N N . LYS A 1 83 ? 1.114 15.430 4.718 1.00 87.81 83 LYS A N 1
ATOM 674 C CA . LYS A 1 83 ? 1.110 15.775 6.149 1.00 87.81 83 LYS A CA 1
ATOM 675 C C . LYS A 1 83 ? 1.325 14.570 7.061 1.00 87.81 83 LYS A C 1
ATOM 677 O O . LYS A 1 83 ? 1.306 14.753 8.276 1.00 87.81 83 LYS A O 1
ATOM 682 N N . GLU A 1 84 ? 1.434 13.371 6.493 1.00 84.94 84 GLU A N 1
ATOM 683 C CA . GLU A 1 84 ? 1.495 12.093 7.205 1.00 84.94 84 GLU A CA 1
ATOM 684 C C . GLU A 1 84 ? 0.362 11.919 8.242 1.00 84.94 84 GLU A C 1
ATOM 686 O O . GLU A 1 84 ? 0.520 11.267 9.276 1.00 84.94 84 GLU A O 1
ATOM 691 N N . ASN A 1 85 ? -0.811 12.518 7.992 1.00 83.19 85 ASN A N 1
ATOM 692 C CA . ASN A 1 85 ? -1.938 12.461 8.923 1.00 83.19 85 ASN A CA 1
ATOM 693 C C . ASN A 1 85 ? -2.862 11.292 8.578 1.00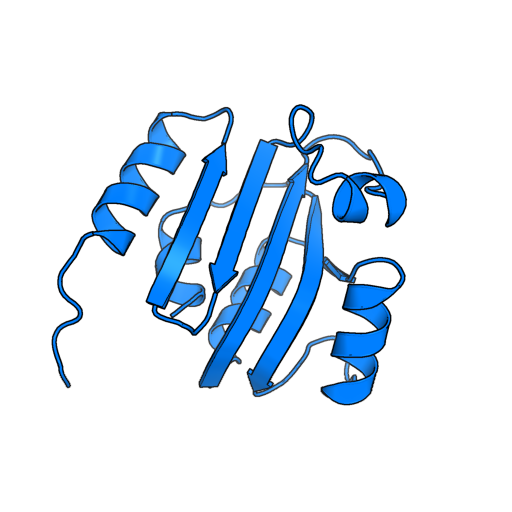 83.19 85 ASN A C 1
ATOM 695 O O . ASN A 1 85 ? 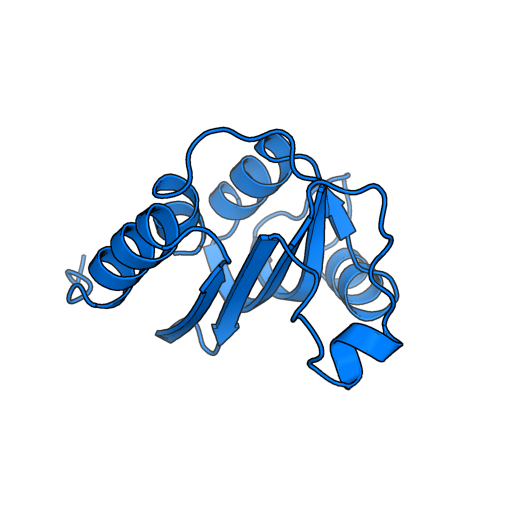-3.811 11.433 7.799 1.00 83.19 85 ASN A O 1
ATOM 699 N N . PHE A 1 86 ? -2.601 10.146 9.208 1.00 83.44 86 PHE A N 1
ATOM 700 C CA . PHE A 1 86 ? -3.331 8.910 8.939 1.00 83.44 86 PHE A CA 1
ATOM 701 C C . PHE A 1 86 ? -4.223 8.411 10.085 1.00 83.44 86 PHE A C 1
ATOM 703 O O . PHE A 1 86 ? -4.698 7.278 10.047 1.00 83.44 86 PHE A O 1
ATOM 710 N N . GLU A 1 87 ? -4.511 9.246 11.086 1.00 79.12 87 GLU A N 1
ATOM 711 C CA . GLU A 1 87 ? -5.247 8.845 12.303 1.00 79.12 87 GLU A CA 1
ATOM 712 C C . GLU A 1 87 ? -6.645 8.259 12.026 1.00 79.12 87 GLU A C 1
ATOM 714 O O . GLU A 1 87 ? -7.171 7.467 12.809 1.00 79.12 87 GLU A O 1
ATOM 719 N N . ASN A 1 88 ? -7.240 8.632 10.892 1.00 81.94 88 ASN A N 1
ATOM 720 C CA . ASN A 1 88 ? -8.598 8.254 10.498 1.00 81.94 88 ASN A CA 1
ATOM 721 C C . ASN A 1 88 ? -8.667 7.046 9.547 1.00 81.94 88 ASN A C 1
ATOM 723 O O . ASN A 1 88 ? -9.737 6.776 9.003 1.00 81.94 88 ASN A O 1
ATOM 727 N N . TYR A 1 89 ? -7.553 6.356 9.298 1.00 87.56 89 TYR A N 1
ATOM 728 C CA . TYR A 1 89 ? -7.513 5.178 8.426 1.00 87.56 89 TYR A CA 1
ATOM 729 C C . TYR A 1 89 ? -7.557 3.889 9.250 1.00 87.56 89 TYR A C 1
ATOM 731 O O . TYR A 1 89 ? -7.325 3.902 10.452 1.00 87.56 89 TYR A O 1
ATOM 739 N N . ASP A 1 90 ? -7.890 2.759 8.636 1.00 90.88 90 ASP A N 1
ATOM 740 C CA . ASP A 1 90 ? -7.968 1.472 9.342 1.00 90.88 90 ASP A CA 1
ATOM 741 C C . ASP A 1 90 ? -6.605 0.773 9.381 1.00 90.88 90 ASP A C 1
ATOM 743 O O . ASP A 1 90 ? -6.272 0.038 10.325 1.00 90.88 90 ASP A O 1
ATOM 747 N N . MET A 1 91 ? -5.795 1.033 8.353 1.00 92.19 91 MET A N 1
ATOM 748 C CA . MET A 1 91 ? -4.449 0.511 8.228 1.00 92.19 91 MET A CA 1
ATOM 749 C C . MET A 1 91 ? -3.557 1.432 7.409 1.00 92.19 91 MET A C 1
ATOM 751 O O . MET A 1 91 ? -3.980 1.985 6.396 1.00 92.19 91 MET A O 1
ATOM 755 N N . VAL A 1 92 ? -2.301 1.523 7.831 1.00 93.69 92 VAL A N 1
ATOM 756 C CA . VAL A 1 92 ? -1.211 2.145 7.084 1.00 93.69 92 VAL A CA 1
ATOM 757 C C . VAL A 1 92 ? -0.028 1.194 7.119 1.00 93.69 92 VAL A C 1
ATOM 759 O O . VAL A 1 92 ? 0.384 0.747 8.192 1.00 93.69 92 VAL A O 1
ATOM 762 N N . ILE A 1 93 ? 0.510 0.883 5.948 1.00 93.06 93 ILE A N 1
A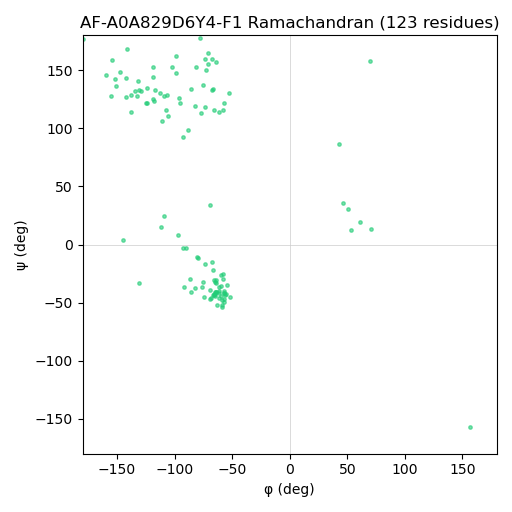TOM 763 C CA . ILE A 1 93 ? 1.725 0.099 5.767 1.00 93.06 93 ILE A CA 1
ATOM 764 C C . ILE A 1 93 ? 2.672 0.947 4.939 1.00 93.06 93 ILE A C 1
ATOM 766 O O . ILE A 1 93 ? 2.357 1.339 3.821 1.00 93.06 93 ILE A O 1
ATOM 770 N N . TYR A 1 94 ? 3.836 1.210 5.498 1.00 91.88 94 TYR A N 1
ATOM 771 C CA . TYR A 1 94 ? 4.903 1.940 4.849 1.00 91.88 94 TYR A CA 1
ATOM 772 C C . TYR A 1 94 ? 6.117 1.026 4.736 1.00 91.88 94 TYR A C 1
ATOM 774 O O . TYR A 1 94 ? 6.564 0.468 5.741 1.00 91.88 94 TYR A O 1
ATOM 782 N N . ALA A 1 95 ? 6.618 0.867 3.517 1.00 90.25 95 ALA A N 1
ATOM 783 C CA . ALA A 1 95 ? 7.820 0.114 3.198 1.00 90.25 95 ALA A CA 1
ATOM 784 C C . ALA A 1 95 ? 8.895 1.077 2.697 1.00 90.25 95 ALA A C 1
ATOM 786 O O . ALA A 1 95 ? 8.625 1.871 1.795 1.00 90.25 95 ALA A O 1
ATOM 787 N N . PHE A 1 96 ? 10.102 0.974 3.249 1.00 86.25 96 PHE A N 1
ATOM 788 C CA . PHE A 1 96 ? 11.255 1.767 2.838 1.00 86.25 96 PHE A CA 1
ATOM 789 C C . PHE A 1 96 ? 12.500 0.895 2.691 1.00 86.25 96 PHE A C 1
ATOM 791 O O . PHE A 1 96 ? 12.811 0.065 3.550 1.00 86.25 96 PHE A O 1
ATOM 798 N N . ASP A 1 97 ? 13.182 1.083 1.565 1.00 76.75 97 ASP A N 1
ATOM 799 C CA . ASP A 1 97 ? 14.394 0.393 1.131 1.00 76.75 97 ASP A CA 1
ATOM 800 C C . ASP A 1 97 ? 14.319 -1.132 1.301 1.00 76.75 97 ASP A C 1
ATOM 802 O O . ASP A 1 97 ? 15.276 -1.787 1.714 1.00 76.75 97 ASP A O 1
ATOM 806 N N . SER A 1 98 ? 13.126 -1.711 1.092 1.00 68.12 98 SER A N 1
ATOM 807 C CA . SER A 1 98 ? 12.858 -3.150 1.232 1.00 68.12 98 SER A CA 1
ATOM 808 C C . SER A 1 98 ? 13.277 -3.757 2.595 1.00 68.12 98 SER A C 1
ATOM 810 O O . SER A 1 98 ? 13.339 -4.983 2.758 1.00 68.12 98 SER A O 1
ATOM 812 N N . THR A 1 99 ? 13.594 -2.931 3.599 1.00 75.69 99 THR A N 1
ATOM 813 C CA . THR A 1 99 ? 14.243 -3.321 4.864 1.00 75.69 99 THR A CA 1
ATOM 814 C C . THR A 1 99 ? 13.528 -2.777 6.083 1.00 75.69 99 THR A C 1
ATOM 816 O O . THR A 1 99 ? 13.463 -3.471 7.099 1.00 75.69 99 THR A O 1
ATOM 819 N N . GLU A 1 100 ? 12.928 -1.600 5.969 1.00 83.44 100 GLU A N 1
ATOM 820 C CA . GLU A 1 100 ? 12.155 -0.984 7.029 1.00 83.44 100 GLU A CA 1
ATOM 821 C C . GLU A 1 100 ? 10.664 -1.056 6.700 1.00 83.44 100 GLU A C 1
ATOM 823 O O . GLU A 1 100 ? 10.217 -0.666 5.622 1.00 83.44 100 GLU A O 1
ATOM 828 N N . TRP A 1 101 ? 9.886 -1.551 7.661 1.00 87.50 101 TRP A N 1
ATOM 829 C CA . TRP A 1 101 ? 8.433 -1.598 7.571 1.00 87.50 101 TRP A CA 1
ATOM 830 C C . TRP A 1 101 ? 7.831 -0.902 8.780 1.00 87.50 101 TRP A C 1
ATOM 832 O O . TRP A 1 101 ? 8.059 -1.305 9.924 1.00 87.50 101 TRP A O 1
ATOM 842 N N . LYS A 1 102 ? 7.016 0.121 8.532 1.00 87.94 102 LYS A N 1
ATOM 843 C CA . LYS A 1 102 ? 6.202 0.773 9.559 1.00 87.94 102 LYS A CA 1
ATOM 844 C C . LYS A 1 102 ? 4.756 0.409 9.314 1.00 87.94 102 LYS A C 1
ATOM 846 O O . LYS A 1 102 ? 4.242 0.550 8.209 1.00 87.94 102 LYS A O 1
ATOM 851 N N . VAL A 1 103 ? 4.104 -0.079 10.359 1.00 89.31 103 VAL A N 1
ATOM 852 C CA . VAL A 1 103 ? 2.721 -0.534 10.276 1.00 89.31 103 VAL A CA 1
ATOM 853 C C . VAL A 1 103 ? 1.937 0.076 11.413 1.00 89.31 103 VAL A C 1
ATOM 855 O O . VAL A 1 103 ? 2.363 0.047 12.573 1.00 89.31 103 VAL A O 1
ATOM 858 N N . TRP A 1 104 ? 0.781 0.614 11.064 1.00 89.81 104 TRP A N 1
ATOM 859 C CA . TRP A 1 104 ? -0.187 1.150 11.995 1.00 89.81 104 TRP A CA 1
ATOM 860 C C . TRP A 1 104 ? -1.571 0.609 11.646 1.00 89.81 104 TRP A C 1
ATOM 862 O O . TRP A 1 104 ? -1.919 0.433 10.480 1.00 89.81 104 TRP A O 1
ATOM 872 N N . SER A 1 105 ? -2.350 0.294 12.675 1.00 88.62 105 SER A N 1
ATOM 873 C CA . SER A 1 105 ? -3.737 -0.130 12.533 1.00 88.62 105 SER A CA 1
ATOM 874 C C . SER A 1 105 ? -4.471 0.076 13.849 1.00 88.62 105 SER A C 1
ATOM 876 O O . SER A 1 105 ? -3.908 -0.171 14.921 1.00 88.62 105 SER A O 1
ATOM 878 N N . HIS A 1 106 ? -5.753 0.430 13.767 1.00 85.06 106 HIS A N 1
ATOM 879 C CA . HIS A 1 106 ? -6.649 0.418 14.927 1.00 85.06 106 HIS A CA 1
ATOM 880 C C . HIS A 1 106 ? -6.901 -1.003 15.457 1.00 85.06 106 HIS A C 1
ATOM 882 O O . HIS A 1 106 ? -7.220 -1.191 16.633 1.00 85.06 106 HIS A O 1
ATOM 888 N N . ASN A 1 107 ? -6.703 -2.031 14.623 1.00 86.88 107 ASN A N 1
ATOM 889 C CA . ASN A 1 107 ? -6.825 -3.426 15.024 1.00 86.88 107 ASN A CA 1
ATOM 890 C C . ASN A 1 107 ? -5.490 -3.965 15.564 1.00 86.88 107 ASN A C 1
ATOM 892 O O . ASN A 1 107 ? -4.614 -4.409 14.817 1.00 86.88 107 ASN A O 1
ATOM 896 N N . LYS A 1 108 ? -5.364 -3.990 16.896 1.00 87.88 108 LYS A N 1
ATOM 897 C CA . LYS A 1 108 ? -4.162 -4.480 17.593 1.00 87.88 108 LYS A CA 1
ATOM 898 C C . LYS A 1 108 ? -3.797 -5.930 17.255 1.00 87.88 108 LYS A C 1
ATOM 900 O O . LYS A 1 108 ? -2.616 -6.263 17.278 1.00 87.88 108 LYS A O 1
ATOM 905 N N . ASN A 1 109 ? -4.772 -6.782 16.931 1.00 87.75 109 ASN A N 1
ATOM 906 C CA . ASN A 1 109 ? -4.497 -8.180 16.596 1.00 87.75 109 ASN A CA 1
ATOM 907 C C . ASN A 1 109 ? -3.762 -8.283 15.257 1.00 87.75 109 ASN A C 1
ATOM 909 O O . ASN A 1 109 ? -2.737 -8.955 15.180 1.00 87.75 109 ASN A O 1
ATOM 913 N N . ILE A 1 110 ? -4.234 -7.563 14.231 1.00 86.62 110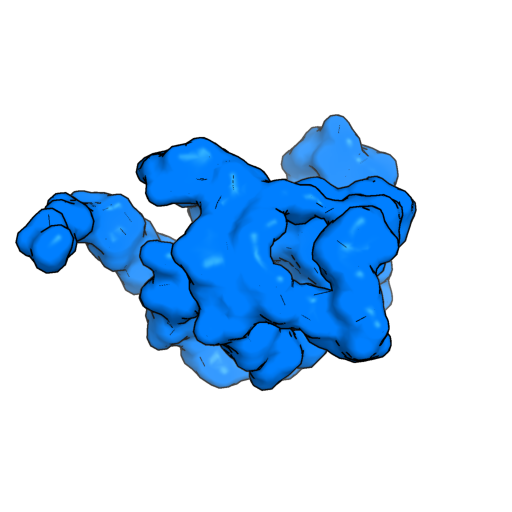 ILE A N 1
ATOM 914 C CA . ILE A 1 110 ? -3.569 -7.540 12.920 1.00 86.62 110 ILE A CA 1
ATOM 915 C C . ILE A 1 110 ? -2.186 -6.891 13.037 1.00 86.62 110 ILE A C 1
ATOM 917 O O . ILE A 1 110 ? -1.205 -7.420 12.518 1.00 86.62 110 ILE A O 1
ATOM 921 N N . LEU A 1 111 ? -2.087 -5.786 13.784 1.00 87.94 111 LEU A N 1
ATOM 922 C CA . LEU A 1 111 ? -0.814 -5.109 14.023 1.00 87.94 111 LEU A CA 1
ATOM 923 C C . LEU A 1 111 ? 0.236 -6.043 14.643 1.00 87.94 111 LEU A C 1
ATOM 925 O O . LEU A 1 111 ? 1.393 -6.028 14.227 1.00 87.94 111 LEU A O 1
ATOM 929 N N . ASN A 1 112 ? -0.158 -6.860 15.623 1.00 86.75 112 ASN A N 1
ATOM 930 C CA . ASN A 1 112 ? 0.749 -7.802 16.274 1.00 86.75 112 ASN A CA 1
ATOM 931 C C . ASN A 1 112 ? 1.224 -8.903 15.317 1.00 86.75 112 ASN A C 1
ATOM 933 O O . ASN A 1 112 ? 2.419 -9.180 15.291 1.00 86.75 112 ASN A O 1
ATOM 937 N N . LEU A 1 113 ? 0.331 -9.473 14.497 1.00 86.81 113 LEU A N 1
ATOM 938 C CA . LEU A 1 113 ? 0.691 -10.493 13.501 1.00 86.81 113 LEU A CA 1
ATOM 939 C C . LEU A 1 113 ? 1.740 -9.974 12.510 1.00 86.81 113 LEU A C 1
ATOM 941 O O . LEU A 1 113 ? 2.766 -10.617 12.284 1.00 86.81 113 LEU A O 1
ATOM 945 N N . ILE A 1 114 ? 1.521 -8.771 11.972 1.00 87.00 114 ILE A N 1
ATOM 946 C CA . ILE A 1 114 ? 2.456 -8.162 11.023 1.00 87.00 114 ILE A CA 1
ATOM 947 C C . ILE A 1 114 ? 3.796 -7.846 11.697 1.00 87.00 114 ILE A C 1
ATOM 949 O O . ILE A 1 114 ? 4.849 -8.127 11.129 1.00 87.00 114 ILE A O 1
ATOM 953 N N . ARG A 1 115 ? 3.786 -7.298 12.919 1.00 84.75 115 ARG A N 1
ATOM 954 C CA . ARG A 1 115 ? 5.022 -6.978 13.653 1.00 84.75 115 ARG A CA 1
ATOM 955 C C . ARG A 1 115 ? 5.870 -8.210 13.926 1.00 84.75 115 ARG A C 1
ATOM 957 O O . ARG A 1 115 ? 7.080 -8.141 13.737 1.00 84.75 115 ARG A O 1
ATOM 964 N N . THR A 1 116 ? 5.250 -9.325 14.317 1.00 83.25 116 THR A N 1
ATOM 965 C CA . THR A 1 116 ? 5.963 -10.598 14.465 1.00 83.25 116 THR A CA 1
ATOM 966 C C . THR A 1 116 ? 6.645 -10.968 13.153 1.00 83.25 116 THR A C 1
ATOM 968 O O . THR A 1 116 ? 7.847 -11.218 13.160 1.00 83.25 116 THR A O 1
ATOM 971 N N . LYS A 1 117 ? 5.932 -10.878 12.023 1.00 83.19 117 LYS A N 1
ATOM 972 C CA . LYS A 1 117 ? 6.484 -11.234 10.712 1.00 83.19 117 LYS A CA 1
ATOM 973 C C . LYS A 1 117 ? 7.638 -10.335 10.262 1.00 83.19 117 LYS A C 1
ATOM 975 O O . LYS A 1 117 ? 8.647 -10.838 9.786 1.00 83.19 117 LYS A O 1
ATOM 980 N N . VAL A 1 118 ? 7.512 -9.020 10.435 1.00 80.94 118 VAL A N 1
ATOM 981 C CA . VAL A 1 118 ? 8.559 -8.043 10.076 1.00 80.94 118 VAL A CA 1
ATOM 982 C C . VAL A 1 118 ? 9.817 -8.217 10.935 1.00 80.94 118 VAL A C 1
ATOM 984 O O . VAL A 1 118 ? 10.921 -7.966 10.462 1.00 80.94 118 VAL A O 1
ATOM 987 N N . SER A 1 119 ? 9.664 -8.648 12.190 1.00 74.56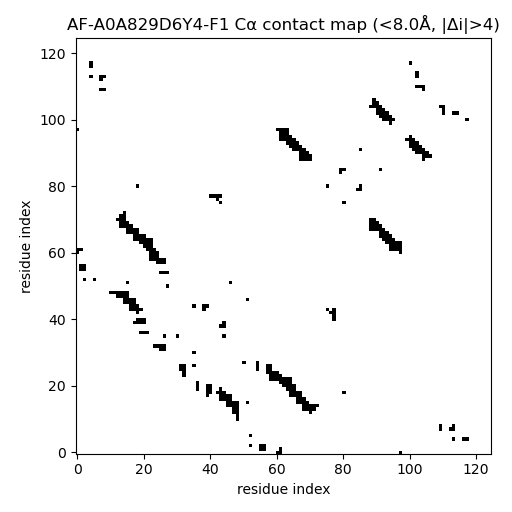 119 SER A N 1
ATOM 988 C CA . SER A 1 119 ? 10.786 -8.868 13.111 1.00 74.56 119 SER A CA 1
ATOM 989 C C . SER A 1 119 ? 11.528 -10.196 12.912 1.00 74.56 119 SER A C 1
ATOM 991 O O . SER A 1 119 ? 12.586 -10.393 13.511 1.00 74.56 119 SER A O 1
ATOM 993 N N . GLU A 1 120 ? 10.996 -11.115 12.101 1.00 66.62 120 GLU A N 1
ATOM 994 C CA . GLU A 1 120 ? 11.666 -12.383 11.811 1.00 66.62 120 GLU A CA 1
ATOM 995 C C . GLU A 1 120 ? 12.943 -12.134 10.989 1.00 66.62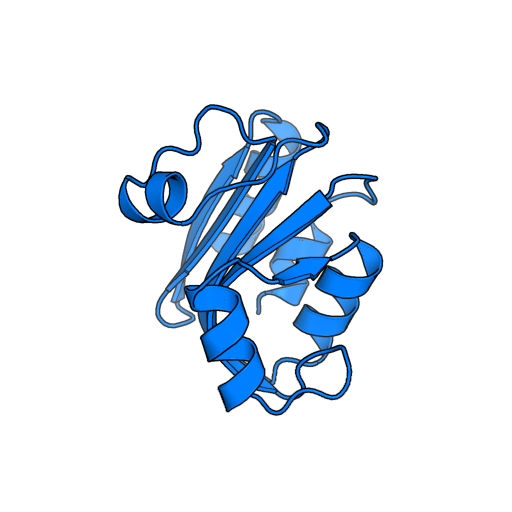 120 GLU A C 1
ATOM 997 O O . GLU A 1 120 ? 12.898 -11.421 9.982 1.00 66.62 120 GLU A O 1
ATOM 1002 N N . PRO A 1 121 ? 14.091 -12.738 11.359 1.00 57.56 121 PRO A N 1
ATOM 1003 C CA . PRO A 1 121 ? 15.272 -12.704 10.512 1.00 57.56 121 PRO A CA 1
ATOM 1004 C C . PRO A 1 121 ? 14.908 -13.299 9.153 1.00 57.56 121 PRO A C 1
ATOM 1006 O O . PRO A 1 121 ? 14.470 -14.452 9.077 1.00 57.56 121 PRO A O 1
ATOM 1009 N N . ARG A 1 122 ? 15.088 -12.523 8.079 1.00 58.16 122 ARG A N 1
ATOM 1010 C CA . ARG A 1 122 ? 14.930 -13.044 6.720 1.00 58.16 122 ARG A CA 1
ATOM 1011 C C . ARG A 1 122 ? 15.909 -14.205 6.559 1.00 58.16 122 ARG A C 1
ATOM 1013 O O . ARG A 1 122 ? 17.117 -14.020 6.691 1.00 58.16 122 ARG A O 1
ATOM 1020 N N . LYS A 1 123 ? 15.386 -15.418 6.359 1.00 47.38 123 LYS A N 1
ATOM 1021 C CA . LYS A 1 123 ? 16.218 -16.571 6.014 1.00 47.38 123 LYS A CA 1
ATOM 1022 C C . LYS A 1 123 ? 16.791 -16.272 4.634 1.00 47.38 123 LYS A C 1
ATOM 1024 O O . LYS A 1 123 ? 16.023 -16.103 3.696 1.00 47.38 123 LYS A O 1
ATOM 1029 N N . ASN A 1 124 ? 18.108 -16.132 4.548 1.00 39.94 124 ASN A N 1
ATOM 1030 C CA . ASN A 1 124 ? 18.792 -16.024 3.267 1.00 39.94 124 ASN A CA 1
ATOM 1031 C C . ASN A 1 124 ? 18.522 -17.328 2.500 1.00 39.94 124 ASN A C 1
ATOM 1033 O O . ASN A 1 124 ? 18.930 -18.391 2.974 1.00 39.94 124 ASN A O 1
ATOM 1037 N N . GLU A 1 125 ? 17.787 -17.243 1.393 1.00 38.91 125 GLU A N 1
ATOM 1038 C CA . GLU A 1 125 ? 17.744 -18.287 0.361 1.00 38.91 125 GLU A CA 1
ATOM 1039 C C . GLU A 1 125 ? 18.903 -18.093 -0.619 1.00 38.91 125 GLU A C 1
ATOM 1041 O O . GLU A 1 125 ? 19.202 -16.922 -0.956 1.00 38.91 125 GLU A O 1
#

Foldseek 3Di:
DVLLLLVLPDFDFWWKWKAQWDFDFDQPPPDDPVVQNVCNHAFTDIDGSVNVNVRVVRTPTTQWIKMFIAPDPDRDHNVCVVVVPRPRTQKIWIDHHVQDIDIDGPDPVSVVSSVVVSPDDPDDD